Protein AF-G4YFN2-F1 (afdb_monomer_lite)

Sequence (135 aa):
MGDDALKRAFRALCLDYEELLDEAAQATQPVDERIGLALFKIDEACAAADALRQDAQQAQEQLLDELLANCNELEDIFLRVNLIERFVGRMLQTTRDLEKRSEGVGRAAGPVFNPSSSVTSLFRSFSIKVCATCR

Structure (mmCIF, N/CA/C/O backbone):
data_AF-G4YFN2-F1
#
_entry.id   AF-G4YFN2-F1
#
loop_
_atom_site.group_PDB
_atom_site.id
_atom_site.type_symbol
_atom_site.label_atom_id
_atom_site.label_alt_id
_atom_site.label_comp_id
_atom_site.label_asym_id
_atom_site.label_entity_id
_atom_site.label_seq_id
_atom_site.pdbx_PDB_ins_code
_atom_site.Cartn_x
_atom_site.Cartn_y
_atom_site.Cartn_z
_atom_site.occupancy
_atom_site.B_iso_or_equiv
_atom_site.auth_seq_id
_atom_site.auth_comp_id
_atom_site.auth_asym_id
_atom_site.auth_atom_id
_atom_site.pdbx_PDB_model_num
ATOM 1 N N . MET A 1 1 ? -49.938 -15.661 68.307 1.00 57.41 1 MET A N 1
ATOM 2 C CA . MET A 1 1 ? -48.646 -14.937 68.366 1.00 57.41 1 MET A CA 1
ATOM 3 C C . MET A 1 1 ? -47.613 -15.387 67.319 1.00 57.41 1 MET A C 1
ATOM 5 O O . MET A 1 1 ? -46.643 -14.669 67.145 1.00 57.41 1 MET A O 1
ATOM 9 N N . GLY A 1 2 ? -47.790 -16.507 66.594 1.00 71.75 2 GLY A N 1
ATOM 10 C CA . GLY A 1 2 ? -46.792 -16.983 65.612 1.00 71.75 2 GLY A CA 1
ATOM 11 C C . GLY A 1 2 ? -46.792 -16.290 64.237 1.00 71.75 2 GLY A C 1
ATOM 12 O O . GLY A 1 2 ? -45.737 -16.168 63.627 1.00 71.75 2 GLY A O 1
ATOM 13 N N . ASP A 1 3 ? -47.939 -15.792 63.765 1.00 78.38 3 ASP A N 1
ATOM 14 C CA . ASP A 1 3 ? -48.088 -15.264 62.393 1.00 78.38 3 ASP A CA 1
ATOM 15 C C . ASP A 1 3 ? -47.325 -13.940 62.157 1.00 78.38 3 ASP A C 1
ATOM 17 O O . ASP A 1 3 ? -46.669 -13.755 61.135 1.00 78.38 3 ASP A O 1
ATOM 21 N N . ASP A 1 4 ? -47.300 -13.044 63.149 1.00 85.69 4 ASP A N 1
ATOM 22 C CA . ASP A 1 4 ? -46.545 -11.781 63.063 1.00 85.69 4 ASP A CA 1
ATOM 23 C C . ASP A 1 4 ? -45.027 -11.970 63.150 1.00 85.69 4 ASP A C 1
ATOM 25 O O . ASP A 1 4 ? -44.265 -11.142 62.647 1.00 85.69 4 ASP A O 1
ATOM 29 N N . ALA A 1 5 ? -44.574 -13.042 63.804 1.00 88.00 5 ALA A N 1
ATOM 30 C CA . ALA A 1 5 ? -43.161 -13.397 63.843 1.00 88.00 5 ALA A CA 1
ATOM 31 C C . ALA A 1 5 ? -42.711 -13.946 62.483 1.00 88.00 5 ALA A C 1
ATOM 33 O O . ALA A 1 5 ? -41.659 -13.553 61.985 1.00 88.00 5 ALA A O 1
ATOM 34 N N . LEU A 1 6 ? -43.551 -14.775 61.853 1.00 90.50 6 LEU A N 1
ATOM 35 C CA . LEU A 1 6 ? -43.308 -15.317 60.518 1.00 90.50 6 LEU A CA 1
ATOM 36 C C . LEU A 1 6 ? -43.270 -14.209 59.455 1.00 90.50 6 LEU A C 1
ATOM 38 O O . LEU A 1 6 ? -42.340 -14.159 58.655 1.00 90.50 6 LEU A O 1
ATOM 42 N N . LYS A 1 7 ? -44.225 -13.269 59.490 1.00 91.75 7 LYS A N 1
ATOM 43 C CA . LYS A 1 7 ? -44.242 -12.110 58.580 1.00 91.75 7 LYS A CA 1
ATOM 44 C C . LYS A 1 7 ? -43.008 -11.230 58.739 1.00 91.75 7 LYS A C 1
ATOM 46 O O . LYS A 1 7 ? -42.462 -10.783 57.737 1.00 91.75 7 LYS A O 1
ATOM 51 N N . ARG A 1 8 ? -42.546 -10.993 59.972 1.00 91.69 8 ARG A N 1
ATOM 52 C CA . ARG A 1 8 ? -41.298 -10.250 60.220 1.00 91.69 8 ARG A CA 1
ATOM 53 C C . ARG A 1 8 ? -40.070 -10.989 59.699 1.00 91.69 8 ARG A C 1
ATOM 55 O O . ARG A 1 8 ? -39.238 -10.352 59.067 1.00 91.69 8 ARG A O 1
ATOM 62 N N . ALA A 1 9 ? -39.981 -12.298 59.925 1.00 92.25 9 ALA A N 1
ATOM 63 C CA . ALA A 1 9 ? -38.872 -13.114 59.436 1.00 92.25 9 ALA A CA 1
ATOM 64 C C . ALA A 1 9 ? -38.819 -13.146 57.901 1.00 92.25 9 ALA A C 1
ATOM 66 O O . ALA A 1 9 ? -37.756 -12.967 57.322 1.00 92.25 9 ALA A O 1
ATOM 67 N N . PHE A 1 10 ? -39.970 -13.294 57.241 1.00 92.69 10 PHE A N 1
ATOM 68 C CA . PHE A 1 10 ? -40.054 -13.240 55.782 1.00 92.69 10 PHE A CA 1
ATOM 69 C C . PHE A 1 10 ? -39.647 -11.868 55.235 1.00 92.69 10 PHE A C 1
ATOM 71 O O . PHE A 1 10 ? -38.893 -11.789 54.274 1.00 92.69 10 PHE A O 1
ATOM 78 N N . ARG A 1 11 ? -40.089 -10.779 55.878 1.00 94.12 11 ARG A N 1
ATOM 79 C CA . ARG A 1 11 ? -39.705 -9.416 55.481 1.00 94.12 11 ARG A CA 1
ATOM 80 C C . ARG A 1 11 ? -38.204 -9.172 55.618 1.00 94.12 11 ARG A C 1
ATOM 82 O O . ARG A 1 11 ? -37.636 -8.548 54.737 1.00 94.12 11 ARG A O 1
ATOM 89 N N . ALA A 1 12 ? -37.590 -9.664 56.694 1.00 94.44 12 ALA A N 1
ATOM 90 C CA . ALA A 1 12 ? -36.142 -9.602 56.874 1.00 94.44 12 ALA A CA 1
ATOM 91 C C . ALA A 1 12 ? -35.419 -10.374 55.762 1.00 94.44 12 ALA A C 1
ATOM 93 O O . ALA A 1 12 ? -34.555 -9.815 55.110 1.00 94.44 12 ALA A O 1
ATOM 94 N N . LEU A 1 13 ? -35.874 -11.591 55.447 1.00 94.75 13 LEU A N 1
ATOM 95 C CA . LEU A 1 13 ? -35.295 -12.393 54.368 1.00 94.75 13 LEU A CA 1
ATOM 96 C C . LEU A 1 13 ? -35.394 -11.709 52.992 1.00 94.75 13 LEU A C 1
ATOM 98 O O . LEU A 1 13 ? -34.477 -11.814 52.186 1.00 94.75 13 LEU A O 1
ATOM 102 N N . CYS A 1 14 ? -36.507 -11.025 52.707 1.00 95.12 14 CYS A N 1
ATOM 103 C CA . CYS A 1 14 ? -36.654 -10.256 51.471 1.00 95.12 14 CYS A CA 1
ATOM 104 C C . CYS A 1 14 ? -35.668 -9.084 51.402 1.00 95.12 14 CYS A C 1
ATOM 106 O O . CYS A 1 14 ? -35.099 -8.862 50.341 1.00 95.12 14 CYS A O 1
ATOM 108 N N . LEU A 1 15 ? -35.458 -8.374 52.514 1.00 95.31 15 LEU A N 1
ATOM 109 C CA . LEU A 1 15 ? -34.496 -7.271 52.586 1.00 95.31 15 LEU A CA 1
ATOM 110 C C . LEU A 1 15 ? -33.057 -7.778 52.426 1.00 95.31 15 LEU A C 1
ATOM 112 O O . LEU A 1 15 ? -32.311 -7.222 51.630 1.00 95.31 15 LEU A O 1
ATOM 116 N N . ASP A 1 16 ? -32.708 -8.877 53.099 1.00 94.88 16 ASP A N 1
ATOM 117 C CA . ASP A 1 16 ? -31.390 -9.509 52.974 1.00 94.88 16 ASP A CA 1
ATOM 118 C C . ASP A 1 16 ? -31.129 -9.970 51.524 1.00 94.88 16 ASP A C 1
ATOM 120 O O . ASP A 1 16 ? -30.009 -9.905 51.024 1.00 94.88 16 ASP A O 1
ATOM 124 N N . TYR A 1 17 ? -32.168 -10.440 50.822 1.00 93.69 17 TYR A N 1
ATOM 125 C CA . TYR A 1 17 ? -32.063 -10.839 49.418 1.00 93.69 17 TYR A CA 1
ATOM 126 C C . TYR A 1 17 ? -31.921 -9.643 48.464 1.00 93.69 17 TYR A C 1
ATOM 128 O O . TYR A 1 17 ? -31.159 -9.731 47.503 1.00 93.69 17 TYR A O 1
ATOM 136 N N . GLU A 1 18 ? -32.631 -8.538 48.714 1.00 94.44 18 GLU A N 1
ATOM 137 C CA . GLU A 1 18 ? -32.461 -7.284 47.964 1.00 94.44 18 GLU A CA 1
ATOM 138 C C . GLU A 1 18 ? -31.037 -6.735 48.122 1.00 94.44 18 GLU A C 1
ATOM 140 O O . GLU A 1 18 ? -30.398 -6.413 47.122 1.00 94.44 18 GLU A O 1
ATOM 145 N N . GLU A 1 19 ? -30.500 -6.727 49.344 1.00 94.25 19 GLU A N 1
ATOM 146 C CA . GLU A 1 19 ? -29.125 -6.293 49.620 1.00 94.25 19 GLU A CA 1
ATOM 147 C C . GLU A 1 19 ? -28.098 -7.176 48.892 1.00 94.25 19 GLU A C 1
ATOM 149 O O . GLU A 1 19 ? -27.182 -6.666 48.248 1.00 94.25 19 GLU A O 1
ATOM 154 N N . LEU A 1 20 ? -28.304 -8.499 48.880 1.00 93.00 20 LEU A N 1
ATOM 155 C CA . LEU A 1 20 ? -27.438 -9.431 48.153 1.00 93.00 20 LEU A CA 1
ATOM 156 C C . LEU A 1 20 ? -27.454 -9.197 46.630 1.00 93.00 20 LEU A C 1
ATOM 158 O O . LEU A 1 20 ? -26.431 -9.362 45.961 1.00 93.00 20 LEU A O 1
ATOM 162 N N . LEU A 1 21 ? -28.614 -8.848 46.063 1.00 91.44 21 LEU A N 1
ATOM 163 C CA . LEU A 1 21 ? -28.740 -8.522 44.641 1.00 91.44 21 LEU A CA 1
ATOM 164 C C . LEU A 1 21 ? -28.025 -7.212 44.298 1.00 91.44 21 LEU A C 1
ATOM 166 O O . LEU A 1 21 ? -27.327 -7.156 43.283 1.00 91.44 21 LEU A O 1
ATOM 170 N N . ASP A 1 22 ? -28.161 -6.192 45.145 1.00 92.50 22 ASP A N 1
ATOM 171 C CA . ASP A 1 22 ? -27.483 -4.909 44.964 1.00 92.50 22 ASP A CA 1
ATOM 172 C C . ASP A 1 22 ? -25.959 -5.059 45.079 1.00 92.50 22 ASP A C 1
ATOM 174 O O . ASP A 1 22 ? -25.223 -4.535 44.240 1.00 92.50 22 ASP A O 1
ATOM 178 N N . GLU A 1 23 ? -25.468 -5.832 46.051 1.00 91.62 23 GLU A N 1
ATOM 179 C CA . GLU A 1 23 ? -24.041 -6.143 46.193 1.00 91.62 23 GLU A CA 1
ATOM 180 C C . GLU A 1 23 ? -23.494 -6.898 44.977 1.00 91.62 23 GLU A C 1
ATOM 182 O O . GLU A 1 23 ? -22.426 -6.560 44.458 1.00 91.62 23 GLU A O 1
ATOM 187 N N . ALA A 1 24 ? -24.229 -7.900 44.485 1.00 88.56 24 ALA A N 1
ATOM 188 C CA . ALA A 1 24 ? -23.832 -8.655 43.303 1.00 88.56 24 ALA A CA 1
ATOM 189 C C . ALA A 1 24 ? -23.766 -7.760 42.055 1.00 88.56 24 ALA A C 1
ATOM 191 O O . ALA A 1 24 ? -22.799 -7.845 41.295 1.00 88.56 24 ALA A O 1
ATOM 192 N N . ALA A 1 25 ? -24.747 -6.871 41.868 1.00 87.25 25 ALA A N 1
ATOM 193 C CA . ALA A 1 25 ? -24.777 -5.927 40.753 1.00 87.25 25 ALA A CA 1
ATOM 194 C C . ALA A 1 25 ? -23.625 -4.909 40.820 1.00 87.25 25 ALA A C 1
ATOM 196 O O . ALA A 1 25 ? -22.970 -4.639 39.809 1.00 87.25 25 ALA A O 1
ATOM 197 N N . GLN A 1 26 ? -23.333 -4.376 42.010 1.00 88.94 26 GLN A N 1
ATOM 198 C CA . GLN A 1 26 ? -22.211 -3.457 42.223 1.00 88.94 26 GLN A CA 1
ATOM 199 C C . GLN A 1 26 ? -20.855 -4.142 42.019 1.00 88.94 26 GLN A C 1
ATOM 201 O O . GLN A 1 26 ? -19.918 -3.521 41.517 1.00 88.94 26 GLN A O 1
ATOM 206 N N . ALA A 1 27 ? -20.736 -5.427 42.365 1.00 88.81 27 ALA A N 1
ATOM 207 C CA . ALA A 1 27 ? -19.508 -6.189 42.165 1.00 88.81 27 ALA A CA 1
ATOM 208 C C . ALA A 1 27 ? -19.206 -6.457 40.678 1.00 88.81 27 ALA A C 1
ATOM 210 O O . ALA A 1 27 ? -18.035 -6.489 40.290 1.00 88.81 27 ALA A O 1
ATOM 211 N N . THR A 1 28 ? -20.231 -6.638 39.835 1.00 89.50 28 THR A N 1
ATOM 212 C CA . THR A 1 28 ? -20.057 -6.933 38.400 1.00 89.50 28 THR A CA 1
ATOM 213 C C . THR A 1 28 ? -19.929 -5.687 37.525 1.00 89.50 28 THR A C 1
ATOM 215 O O . THR A 1 28 ? -19.172 -5.716 36.555 1.00 89.50 28 THR A O 1
ATOM 218 N N . GLN A 1 29 ? -20.570 -4.572 37.892 1.00 90.62 29 GLN A N 1
ATOM 219 C CA . GLN A 1 29 ? -20.489 -3.293 37.169 1.00 90.62 29 GLN A CA 1
ATOM 220 C C . GLN A 1 29 ? -19.073 -2.863 36.733 1.00 90.62 29 GLN A C 1
ATOM 222 O O . GLN A 1 29 ? -18.879 -2.594 35.546 1.00 90.62 29 GLN A O 1
ATOM 227 N N . PRO A 1 30 ? -18.049 -2.828 37.611 1.00 91.56 30 PRO A N 1
ATOM 228 C CA . PRO A 1 30 ? -16.715 -2.377 37.210 1.00 91.56 30 PRO A CA 1
ATOM 229 C C . PRO A 1 30 ? -16.045 -3.335 36.219 1.00 91.56 30 PRO A C 1
ATOM 231 O O . PRO A 1 30 ? -15.156 -2.934 35.465 1.00 91.56 30 PRO A O 1
ATOM 234 N N . VAL A 1 31 ? -16.432 -4.613 36.218 1.00 92.88 31 VAL A N 1
ATOM 235 C CA . VAL A 1 31 ? -15.932 -5.593 35.250 1.00 92.88 31 VAL A CA 1
ATOM 236 C C . VAL A 1 31 ? -16.576 -5.347 33.890 1.00 92.88 31 VAL A C 1
ATOM 238 O O . VAL A 1 31 ? -15.854 -5.281 32.895 1.00 92.88 31 VAL A O 1
ATOM 241 N N . ASP A 1 32 ? -17.889 -5.128 33.853 1.00 93.81 32 ASP A N 1
ATOM 242 C CA . ASP A 1 32 ? -18.625 -4.845 32.619 1.00 93.81 32 ASP A CA 1
ATOM 243 C C . ASP A 1 32 ? -18.150 -3.546 31.955 1.00 93.81 32 ASP A C 1
ATOM 245 O O . ASP A 1 32 ? -17.896 -3.523 30.750 1.00 93.81 32 ASP A O 1
ATOM 249 N N . GLU A 1 33 ? -17.916 -2.485 32.733 1.00 95.00 33 GLU A N 1
ATOM 250 C CA . GLU A 1 33 ? -17.349 -1.230 32.223 1.00 95.00 33 GLU A CA 1
ATOM 251 C C . GLU A 1 33 ? -15.947 -1.427 31.629 1.00 95.00 33 GLU A C 1
ATOM 253 O O . GLU A 1 33 ? -15.622 -0.886 30.568 1.00 95.00 33 GLU A O 1
ATOM 258 N N . ARG A 1 34 ? -15.104 -2.241 32.279 1.00 95.19 34 ARG A N 1
ATOM 259 C CA . ARG A 1 34 ? -13.760 -2.560 31.776 1.00 95.19 34 ARG A CA 1
ATOM 260 C C . ARG A 1 34 ? -13.806 -3.385 30.498 1.00 95.19 34 ARG A C 1
ATOM 262 O O . ARG A 1 34 ? -12.981 -3.149 29.616 1.00 95.19 34 ARG A O 1
ATOM 269 N N . ILE A 1 35 ? -14.737 -4.332 30.397 1.00 96.75 35 ILE A N 1
ATOM 270 C CA . ILE A 1 35 ? -14.962 -5.108 29.174 1.00 96.75 35 ILE A CA 1
ATOM 271 C C . ILE A 1 35 ? -15.434 -4.175 28.058 1.00 96.75 35 ILE A C 1
ATOM 273 O O . ILE A 1 35 ? -14.861 -4.205 26.972 1.00 96.75 35 ILE A O 1
ATOM 277 N N . GLY A 1 36 ? -16.397 -3.292 28.335 1.00 96.62 36 GLY A N 1
ATOM 278 C CA . GLY A 1 36 ? -16.876 -2.296 27.377 1.00 96.62 36 GLY A CA 1
ATOM 279 C C . GLY A 1 36 ? -15.754 -1.393 26.860 1.00 96.62 36 GLY A C 1
ATOM 280 O O . GLY A 1 36 ? -15.595 -1.229 25.651 1.00 96.62 36 GLY A O 1
ATOM 281 N N . LEU A 1 37 ? -14.906 -0.876 27.754 1.00 96.81 37 LEU A N 1
ATOM 282 C CA . LEU A 1 37 ? -13.745 -0.070 27.369 1.00 96.81 37 LEU A CA 1
ATOM 283 C C . LEU A 1 37 ? -12.715 -0.871 26.561 1.00 96.81 37 LEU 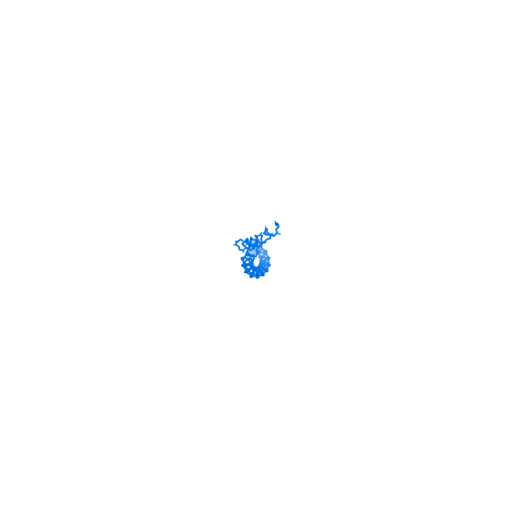A C 1
ATOM 285 O O . LEU A 1 37 ? -12.100 -0.332 25.640 1.00 96.81 37 LEU A O 1
ATOM 289 N N . ALA A 1 38 ? -12.492 -2.140 26.908 1.00 97.69 38 ALA A N 1
ATOM 290 C CA . ALA A 1 38 ? -11.579 -3.002 26.168 1.00 97.69 38 ALA A CA 1
ATOM 291 C C . ALA A 1 38 ? -12.083 -3.257 24.741 1.00 97.69 38 ALA A C 1
ATOM 293 O O . ALA A 1 38 ? -11.301 -3.130 23.804 1.00 97.69 38 ALA A O 1
ATOM 294 N N . LEU A 1 39 ? -13.377 -3.547 24.574 1.00 98.06 39 LEU A N 1
ATOM 295 C CA . LEU A 1 39 ? -14.006 -3.722 23.263 1.00 98.06 39 LEU A CA 1
ATOM 296 C C . LEU A 1 39 ? -13.912 -2.446 22.424 1.00 98.06 39 LEU A C 1
ATOM 298 O O . LEU A 1 39 ? -13.453 -2.506 21.290 1.00 98.06 39 LEU A O 1
ATOM 302 N N . PHE A 1 40 ? -14.212 -1.286 23.012 1.00 97.88 40 PHE A N 1
ATOM 303 C CA . PHE A 1 40 ? -14.066 -0.001 22.326 1.00 97.88 40 PHE A CA 1
ATOM 304 C C . PHE A 1 40 ? -12.637 0.228 21.808 1.00 97.88 40 PHE A C 1
ATOM 306 O O . PHE A 1 40 ? -12.440 0.619 20.662 1.00 97.88 40 PHE A O 1
ATOM 313 N N . LYS A 1 41 ? -11.622 -0.057 22.634 1.00 98.19 41 LYS A N 1
ATOM 314 C CA . LYS A 1 41 ? -10.214 0.072 22.225 1.00 98.19 41 LYS A CA 1
ATOM 315 C C . LYS A 1 41 ? -9.819 -0.920 21.135 1.00 98.19 41 LYS A C 1
ATOM 317 O O . LYS A 1 41 ? -8.959 -0.602 20.319 1.00 98.19 41 LYS A O 1
ATO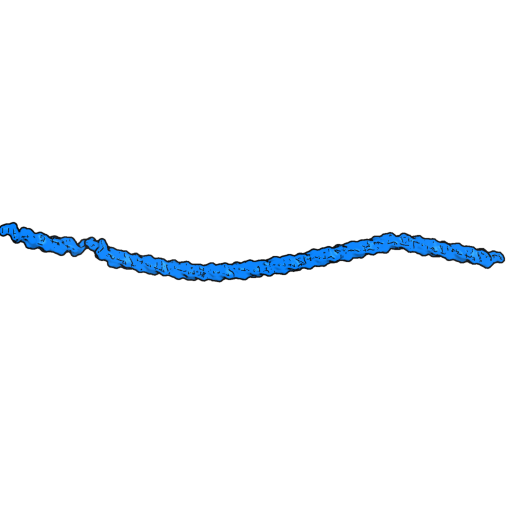M 322 N N . ILE A 1 42 ? -10.398 -2.120 21.144 1.00 98.12 42 ILE A N 1
ATOM 323 C CA . ILE A 1 42 ? -10.188 -3.107 20.081 1.00 98.12 42 ILE A CA 1
ATOM 324 C C . ILE A 1 42 ? -10.772 -2.575 18.774 1.00 98.12 42 ILE A C 1
ATOM 326 O O . ILE A 1 42 ? -10.061 -2.566 17.774 1.00 98.12 42 ILE A O 1
ATOM 330 N N . ASP A 1 43 ? -12.004 -2.070 18.792 1.00 98.50 43 ASP A N 1
ATOM 331 C CA . ASP A 1 43 ? -12.653 -1.515 17.602 1.00 98.50 43 ASP A CA 1
ATOM 332 C C . ASP A 1 43 ? -11.873 -0.316 17.042 1.00 98.50 43 ASP A C 1
ATOM 334 O O . ASP A 1 43 ? -11.633 -0.232 15.837 1.00 98.50 43 ASP A O 1
ATOM 338 N N . GLU A 1 44 ? -11.399 0.577 17.916 1.00 98.12 44 GLU A N 1
ATOM 339 C CA . GLU A 1 44 ? -10.546 1.707 17.538 1.00 98.12 44 GLU A CA 1
ATOM 340 C C . GLU A 1 44 ? -9.224 1.239 16.905 1.00 98.12 44 GLU A C 1
ATOM 342 O O . GLU A 1 44 ? -8.826 1.728 15.844 1.00 98.12 44 GLU A O 1
ATOM 347 N N . ALA A 1 45 ? -8.557 0.252 17.512 1.00 97.56 45 ALA A N 1
ATOM 348 C CA . ALA A 1 45 ? -7.322 -0.314 16.976 1.00 97.56 45 ALA A CA 1
ATOM 349 C C . ALA A 1 45 ? -7.545 -1.024 15.631 1.00 97.56 45 ALA A C 1
ATOM 351 O O . ALA A 1 45 ? -6.705 -0.918 14.737 1.00 97.56 45 ALA A O 1
ATOM 352 N N . CYS A 1 46 ? -8.674 -1.716 15.464 1.00 97.94 46 CYS A N 1
ATOM 353 C CA . CYS A 1 46 ? -9.067 -2.335 14.202 1.00 97.94 46 CYS A CA 1
ATOM 354 C C . CYS A 1 46 ? -9.289 -1.283 13.114 1.00 97.94 46 CYS A C 1
ATOM 356 O O . CYS A 1 46 ? -8.716 -1.408 12.034 1.00 97.94 46 CYS A O 1
ATOM 358 N N . ALA A 1 47 ? -10.026 -0.211 13.413 1.00 98.12 47 ALA A N 1
ATOM 359 C CA . ALA A 1 47 ? -10.244 0.883 12.471 1.00 98.12 47 ALA A CA 1
ATOM 360 C C . ALA A 1 47 ? -8.921 1.544 12.041 1.00 98.12 47 ALA A C 1
ATOM 362 O O . ALA A 1 47 ? -8.702 1.781 10.852 1.00 98.12 47 ALA A O 1
ATOM 363 N N . ALA A 1 48 ? -8.004 1.782 12.984 1.00 98.12 48 ALA A N 1
ATOM 364 C CA . ALA A 1 48 ? -6.682 2.328 12.683 1.00 98.12 48 ALA A CA 1
ATOM 365 C C . ALA A 1 48 ? -5.830 1.369 11.830 1.00 98.12 48 ALA A C 1
ATOM 367 O O . ALA A 1 48 ? -5.166 1.796 10.883 1.00 98.12 48 ALA A O 1
ATOM 368 N N . ALA A 1 49 ? -5.857 0.069 12.135 1.00 98.06 49 ALA A N 1
ATOM 369 C CA . ALA A 1 49 ? -5.137 -0.943 11.369 1.00 98.06 49 ALA A CA 1
ATOM 370 C C . ALA A 1 49 ? -5.688 -1.098 9.943 1.00 98.06 49 ALA A C 1
ATOM 372 O O . ALA A 1 49 ? -4.917 -1.320 9.009 1.00 98.06 49 ALA A O 1
ATOM 373 N N . ASP A 1 50 ? -7.002 -0.978 9.766 1.00 98.31 50 ASP A N 1
ATOM 374 C CA . ASP A 1 50 ? -7.649 -1.043 8.458 1.00 98.31 50 ASP A CA 1
ATOM 375 C C . ASP A 1 50 ? -7.296 0.168 7.592 1.00 98.31 50 ASP A C 1
ATOM 377 O O . ASP A 1 50 ? -6.942 -0.016 6.427 1.00 98.31 50 ASP A O 1
ATOM 381 N N . ALA A 1 51 ? -7.294 1.374 8.169 1.00 97.62 51 ALA A N 1
ATOM 382 C CA . ALA A 1 51 ? -6.839 2.583 7.483 1.00 97.62 51 ALA A CA 1
ATOM 383 C C . ALA A 1 51 ? -5.376 2.456 7.023 1.00 97.62 51 ALA A C 1
ATOM 385 O O . ALA A 1 51 ? -5.075 2.643 5.847 1.00 97.62 51 ALA A O 1
ATOM 386 N N . LEU A 1 52 ? -4.477 2.020 7.914 1.00 98.00 52 LEU A N 1
ATOM 387 C CA . LEU A 1 52 ? -3.069 1.788 7.567 1.00 98.00 52 LEU A CA 1
ATOM 388 C C . LEU A 1 52 ? -2.897 0.742 6.461 1.00 98.00 52 LEU A C 1
ATOM 390 O O . LEU A 1 52 ? -2.009 0.867 5.618 1.00 98.00 52 LEU A O 1
ATOM 394 N N . ARG A 1 53 ? -3.727 -0.306 6.457 1.00 98.06 53 ARG A N 1
ATOM 395 C CA . ARG A 1 53 ? -3.682 -1.340 5.419 1.00 98.06 53 ARG A CA 1
ATOM 396 C C . ARG A 1 53 ? -4.099 -0.788 4.059 1.00 98.06 53 ARG A C 1
ATOM 398 O O . ARG A 1 53 ? -3.460 -1.131 3.070 1.00 98.06 53 ARG A O 1
ATOM 405 N N . GLN A 1 54 ? -5.134 0.048 4.017 1.00 98.00 54 GLN A N 1
ATOM 406 C CA . GLN A 1 54 ? -5.592 0.699 2.788 1.00 98.00 54 GLN A CA 1
ATOM 407 C C . GLN A 1 54 ? -4.528 1.651 2.237 1.00 98.00 54 GLN A C 1
ATOM 409 O O . GLN A 1 54 ? -4.184 1.553 1.060 1.00 98.00 54 GLN A O 1
ATOM 414 N N . ASP A 1 55 ? -3.935 2.484 3.093 1.00 97.88 55 ASP A N 1
ATOM 415 C CA . ASP A 1 55 ? -2.855 3.394 2.699 1.00 97.88 55 ASP A CA 1
ATOM 416 C C . ASP A 1 55 ? -1.646 2.625 2.146 1.00 97.88 55 ASP A C 1
ATOM 418 O O . ASP A 1 55 ? -1.091 2.978 1.104 1.00 97.88 55 ASP A O 1
ATOM 422 N N . ALA A 1 56 ? -1.254 1.532 2.810 1.00 97.44 56 ALA A N 1
ATOM 423 C CA . ALA A 1 56 ? -0.154 0.686 2.358 1.00 97.44 56 ALA A CA 1
ATOM 424 C C . ALA A 1 56 ? -0.448 0.015 1.007 1.00 97.44 56 ALA A C 1
ATOM 426 O O . ALA A 1 56 ? 0.440 -0.049 0.158 1.00 97.44 56 ALA A O 1
ATOM 427 N N . GLN A 1 57 ? -1.680 -0.461 0.792 1.00 98.12 57 GLN A N 1
ATOM 428 C CA . GLN A 1 57 ? -2.104 -1.038 -0.487 1.00 98.12 57 GLN A CA 1
ATOM 429 C C . GLN A 1 57 ? -2.057 -0.000 -1.609 1.00 98.12 57 GLN A C 1
ATOM 431 O O . GLN A 1 57 ? -1.464 -0.263 -2.652 1.00 98.12 57 GLN A O 1
ATOM 436 N N . GLN A 1 58 ? -2.598 1.195 -1.373 1.00 97.88 58 GLN A N 1
ATOM 437 C CA . GLN A 1 58 ? -2.586 2.269 -2.362 1.00 97.88 58 GLN A CA 1
ATOM 438 C C . GLN A 1 58 ? -1.157 2.703 -2.716 1.00 97.88 58 GLN A C 1
ATOM 440 O O . GLN A 1 58 ? -0.830 2.861 -3.892 1.00 97.88 58 GLN A O 1
ATOM 445 N N . ALA A 1 59 ? -0.285 2.863 -1.717 1.00 97.69 59 ALA A N 1
ATOM 446 C CA . ALA A 1 59 ? 1.117 3.201 -1.947 1.00 97.69 59 ALA A CA 1
ATOM 447 C C . ALA A 1 59 ? 1.852 2.097 -2.724 1.00 97.69 59 ALA A C 1
ATOM 449 O O . ALA A 1 59 ? 2.656 2.385 -3.610 1.00 97.69 59 ALA A O 1
ATOM 450 N N . GLN A 1 60 ? 1.570 0.827 -2.419 1.00 97.88 60 GLN A N 1
ATOM 451 C CA . GLN A 1 60 ? 2.149 -0.304 -3.137 1.00 97.88 60 GLN A CA 1
ATOM 452 C C . GLN A 1 60 ? 1.721 -0.324 -4.609 1.00 97.88 60 GLN A C 1
ATOM 454 O O . GLN A 1 60 ? 2.568 -0.547 -5.472 1.00 97.88 60 GLN A O 1
ATOM 459 N N . GLU A 1 61 ? 0.440 -0.100 -4.901 1.00 97.94 61 GLU A N 1
ATOM 460 C CA . GLU A 1 61 ? -0.070 -0.033 -6.276 1.00 97.94 61 GLU A CA 1
ATOM 461 C C . GLU A 1 61 ? 0.606 1.094 -7.064 1.00 97.94 61 GLU A C 1
ATOM 463 O O . GLU A 1 61 ? 1.133 0.850 -8.147 1.00 97.94 61 GLU A O 1
ATOM 468 N N . GLN A 1 62 ? 0.709 2.291 -6.478 1.00 97.88 62 GLN A N 1
ATOM 469 C CA . GLN A 1 62 ? 1.391 3.429 -7.104 1.00 97.88 62 GLN A CA 1
ATOM 470 C C . GLN A 1 62 ? 2.862 3.128 -7.418 1.00 97.88 62 GLN A C 1
ATOM 472 O O . GLN A 1 62 ? 3.325 3.376 -8.529 1.00 97.88 62 GLN A O 1
ATOM 477 N N . LEU A 1 63 ? 3.595 2.546 -6.464 1.00 98.12 63 LEU A N 1
ATOM 478 C CA . LEU A 1 63 ? 5.001 2.189 -6.664 1.00 98.12 63 LEU A CA 1
ATOM 479 C C . LEU A 1 63 ? 5.182 1.094 -7.722 1.00 98.12 63 LEU A C 1
ATOM 481 O O . LEU A 1 63 ? 6.178 1.103 -8.446 1.00 98.12 63 LEU A O 1
ATOM 485 N N . LEU A 1 64 ? 4.247 0.145 -7.817 1.00 98.31 64 LEU A N 1
ATOM 486 C CA . LEU A 1 64 ? 4.275 -0.886 -8.855 1.00 98.31 64 LEU A CA 1
ATOM 487 C C . LEU A 1 64 ? 4.028 -0.291 -10.242 1.00 98.31 64 LEU A C 1
ATOM 489 O O . LEU A 1 64 ? 4.747 -0.645 -11.177 1.00 98.31 64 LEU A O 1
ATOM 493 N N . ASP A 1 65 ? 3.074 0.628 -10.368 1.00 98.31 65 ASP A N 1
ATOM 494 C CA . ASP A 1 65 ? 2.797 1.323 -11.626 1.00 98.31 65 ASP A CA 1
ATOM 495 C C . ASP A 1 65 ? 3.994 2.173 -12.074 1.00 98.31 65 ASP A C 1
ATOM 497 O O . ASP A 1 65 ? 4.406 2.108 -13.235 1.00 98.31 65 ASP A O 1
ATOM 501 N N . GLU A 1 66 ? 4.616 2.912 -11.152 1.00 98.12 66 GLU A N 1
ATOM 502 C CA . GLU A 1 66 ? 5.841 3.671 -11.426 1.00 98.12 66 GLU A CA 1
ATOM 503 C C . GLU A 1 66 ? 7.005 2.757 -11.825 1.00 98.12 66 GLU A C 1
ATOM 505 O O . GLU A 1 66 ? 7.742 3.052 -12.768 1.00 98.12 66 GLU A O 1
ATOM 510 N N . LEU A 1 67 ? 7.176 1.620 -11.144 1.00 98.19 67 LEU A N 1
ATOM 511 C CA . LEU A 1 67 ? 8.215 0.652 -11.488 1.00 98.19 67 LEU A CA 1
ATOM 512 C C . LEU A 1 67 ? 7.992 0.068 -12.887 1.00 98.19 67 LEU A C 1
ATOM 514 O O . LEU A 1 67 ? 8.944 -0.032 -13.661 1.00 98.19 67 LEU A O 1
ATOM 518 N N . LEU A 1 68 ? 6.751 -0.279 -13.234 1.00 98.31 68 LEU A N 1
ATOM 519 C CA . LEU A 1 68 ? 6.394 -0.755 -14.570 1.00 98.31 68 LEU A CA 1
ATOM 520 C C . LEU A 1 68 ? 6.662 0.310 -15.636 1.00 98.31 68 LEU A C 1
ATOM 522 O O . LEU A 1 68 ? 7.235 -0.007 -16.679 1.00 98.31 68 LEU A O 1
ATOM 526 N N . ALA A 1 69 ? 6.307 1.569 -15.371 1.00 98.19 69 ALA A N 1
ATOM 527 C CA . ALA A 1 69 ? 6.610 2.681 -16.267 1.00 98.19 69 ALA A CA 1
ATOM 528 C C . ALA A 1 69 ? 8.124 2.817 -16.497 1.00 98.19 69 ALA A C 1
ATOM 530 O O . ALA A 1 69 ? 8.570 2.838 -17.645 1.00 98.19 69 ALA A O 1
ATOM 531 N N . ASN A 1 70 ? 8.920 2.788 -15.426 1.00 98.19 70 ASN A N 1
ATOM 532 C CA . ASN A 1 70 ? 10.381 2.839 -15.506 1.00 98.19 70 ASN A CA 1
ATOM 533 C C . ASN A 1 70 ? 10.970 1.648 -16.280 1.00 98.19 70 ASN A C 1
ATOM 535 O O . ASN A 1 70 ? 11.917 1.812 -17.050 1.00 98.19 70 ASN A O 1
ATOM 539 N N . CYS A 1 71 ? 10.421 0.442 -16.110 1.00 98.25 71 CYS A N 1
ATOM 540 C CA . CYS A 1 71 ? 10.837 -0.730 -16.880 1.00 98.25 71 CYS A CA 1
ATOM 541 C C . CYS A 1 71 ? 10.553 -0.566 -18.380 1.00 98.25 71 CYS A C 1
ATOM 543 O O . CYS A 1 71 ? 11.416 -0.898 -19.193 1.00 98.25 71 CYS A O 1
ATOM 545 N N . ASN A 1 72 ? 9.392 -0.018 -18.745 1.00 98.06 72 ASN A N 1
ATOM 546 C CA . ASN A 1 72 ? 9.048 0.252 -20.142 1.00 98.06 72 ASN A CA 1
ATOM 547 C C . ASN A 1 72 ? 9.969 1.318 -20.758 1.00 98.06 72 ASN A C 1
ATOM 549 O O . ASN A 1 72 ? 10.417 1.173 -21.896 1.00 98.06 72 ASN A O 1
ATOM 553 N N . GLU A 1 73 ? 10.300 2.374 -20.010 1.00 98.06 73 GLU A N 1
ATOM 554 C CA . GLU A 1 73 ? 11.278 3.375 -20.457 1.00 98.06 73 GLU A CA 1
ATOM 555 C C . GLU A 1 73 ? 12.664 2.758 -20.663 1.00 98.06 73 GLU A C 1
ATOM 557 O O . GLU A 1 73 ? 13.337 3.031 -21.660 1.00 98.06 73 GLU A O 1
ATOM 562 N N . LEU A 1 74 ? 13.086 1.885 -19.747 1.00 98.19 74 LEU A N 1
ATOM 563 C CA . LEU A 1 74 ? 14.357 1.183 -19.855 1.00 98.19 74 LEU A CA 1
ATOM 564 C C . LEU A 1 74 ? 14.398 0.272 -21.091 1.00 98.19 74 LEU A C 1
ATOM 566 O O . LEU A 1 74 ? 15.417 0.225 -21.783 1.00 98.19 74 LEU A O 1
ATOM 570 N N . GLU A 1 75 ? 13.298 -0.418 -21.398 1.00 97.88 75 GLU A N 1
ATOM 571 C CA . GLU A 1 75 ? 13.164 -1.214 -22.619 1.00 97.88 75 GLU A CA 1
ATOM 572 C C . GLU A 1 75 ? 13.328 -0.349 -23.878 1.00 97.88 75 GLU A C 1
ATOM 574 O O . GLU A 1 75 ? 14.129 -0.691 -24.755 1.00 97.88 75 GLU A O 1
ATOM 579 N N . ASP A 1 76 ? 12.658 0.807 -23.953 1.00 98.00 76 ASP A N 1
ATOM 580 C CA . ASP A 1 76 ? 12.809 1.739 -25.081 1.00 98.00 76 ASP A CA 1
ATOM 581 C C . ASP A 1 76 ? 14.259 2.228 -25.224 1.00 98.00 76 ASP A C 1
ATOM 583 O O . ASP A 1 76 ? 14.815 2.258 -26.328 1.00 98.00 76 ASP A O 1
ATOM 587 N N . ILE A 1 77 ? 14.929 2.535 -24.110 1.00 97.69 77 ILE A N 1
ATOM 588 C CA . ILE A 1 77 ? 16.351 2.901 -24.114 1.00 97.69 77 ILE A CA 1
ATOM 589 C C . ILE A 1 77 ? 17.198 1.764 -24.697 1.00 97.69 77 ILE A C 1
ATOM 591 O O . ILE A 1 77 ? 18.031 2.017 -25.573 1.00 97.69 77 ILE A O 1
ATOM 595 N N . PHE A 1 78 ? 16.984 0.513 -24.281 1.00 97.81 78 PHE A N 1
ATOM 596 C CA . PHE A 1 78 ? 17.725 -0.628 -24.827 1.00 97.81 78 PHE A CA 1
ATOM 597 C C . PHE A 1 78 ? 17.470 -0.836 -26.323 1.00 97.81 78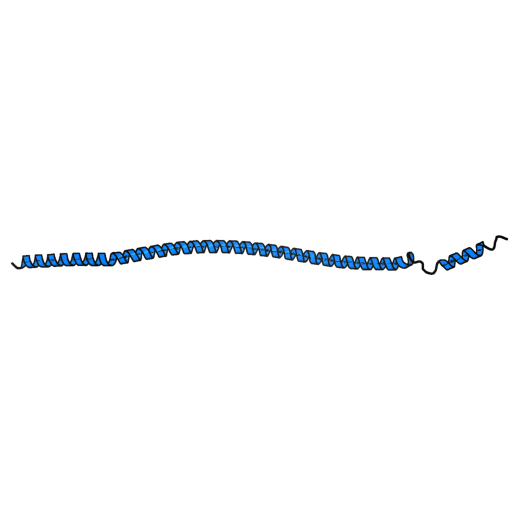 PHE A C 1
ATOM 599 O O . PHE A 1 78 ? 18.403 -1.142 -27.075 1.00 97.81 78 PHE A O 1
ATOM 606 N N . LEU A 1 79 ? 16.240 -0.630 -26.796 1.00 97.44 79 LEU A N 1
ATOM 607 C CA . LEU A 1 79 ? 15.932 -0.668 -28.227 1.00 97.44 79 LEU A CA 1
ATOM 608 C C . LEU A 1 79 ? 16.702 0.417 -28.992 1.00 97.44 79 LEU A C 1
ATOM 610 O O . LEU A 1 79 ? 17.306 0.131 -30.031 1.00 97.44 79 LEU A O 1
ATOM 614 N N . ARG A 1 80 ? 16.759 1.642 -28.461 1.00 97.44 80 ARG A N 1
ATOM 615 C CA . ARG A 1 80 ? 17.534 2.742 -29.058 1.00 97.44 80 ARG A CA 1
ATOM 616 C C . ARG A 1 80 ? 19.033 2.451 -29.071 1.00 97.44 80 ARG A C 1
ATOM 618 O O . ARG A 1 80 ? 19.678 2.683 -30.094 1.00 97.44 80 ARG A O 1
ATOM 625 N N . VAL A 1 81 ? 19.586 1.903 -27.989 1.00 97.62 81 VAL A N 1
ATOM 626 C CA . VAL A 1 81 ? 21.002 1.503 -27.918 1.00 97.62 81 VAL A CA 1
ATOM 627 C C . VAL A 1 81 ? 21.326 0.470 -28.996 1.00 97.62 81 VAL A C 1
ATOM 629 O O . VAL A 1 81 ? 22.270 0.666 -29.760 1.00 97.62 81 VAL A O 1
ATOM 632 N N . ASN A 1 82 ? 20.489 -0.557 -29.161 1.00 95.75 82 ASN A N 1
ATOM 633 C CA . ASN A 1 82 ? 20.659 -1.557 -30.221 1.00 95.75 82 ASN A CA 1
ATOM 634 C C . ASN A 1 82 ? 20.675 -0.935 -31.632 1.00 95.75 82 ASN A C 1
ATOM 636 O O . ASN A 1 82 ? 21.424 -1.370 -32.513 1.00 95.75 82 ASN A O 1
ATOM 640 N N . LEU A 1 83 ? 19.853 0.090 -31.883 1.00 96.31 83 LEU A N 1
ATOM 641 C CA . LEU A 1 83 ? 19.862 0.810 -33.162 1.00 96.31 83 LEU A CA 1
ATOM 642 C C . LEU A 1 83 ? 21.165 1.590 -33.369 1.00 96.31 83 LEU A C 1
ATOM 644 O O . LEU A 1 83 ? 21.727 1.556 -34.470 1.00 96.31 83 LEU A O 1
ATOM 648 N N . ILE A 1 84 ? 21.654 2.253 -32.320 1.00 96.75 84 ILE A N 1
ATOM 649 C CA . ILE A 1 84 ? 22.924 2.985 -32.341 1.00 96.75 84 ILE A CA 1
ATOM 650 C C . ILE A 1 84 ? 24.083 2.024 -32.608 1.00 96.75 84 ILE A C 1
ATOM 652 O O . ILE A 1 84 ? 24.898 2.300 -33.486 1.00 96.75 84 ILE A O 1
ATOM 656 N N . GLU A 1 85 ? 24.135 0.868 -31.946 1.00 96.12 85 GLU A N 1
ATOM 657 C CA . GLU A 1 85 ? 25.183 -0.135 -32.170 1.00 96.12 85 GLU A CA 1
ATOM 658 C C . GLU A 1 85 ? 25.231 -0.605 -33.628 1.00 96.12 85 GLU A C 1
ATOM 660 O O . GLU A 1 85 ? 26.294 -0.621 -34.254 1.00 96.12 85 GLU A O 1
ATOM 665 N N . ARG A 1 86 ? 24.070 -0.909 -34.223 1.00 95.81 86 ARG A N 1
ATOM 666 C CA . ARG A 1 86 ? 23.982 -1.273 -35.649 1.00 95.81 86 ARG A CA 1
ATOM 667 C C . ARG A 1 86 ? 24.462 -0.146 -36.559 1.00 95.81 86 ARG A C 1
ATOM 669 O O . ARG A 1 86 ? 25.103 -0.406 -37.579 1.00 95.81 86 ARG A O 1
ATOM 676 N N . PHE A 1 87 ? 24.127 1.099 -36.228 1.00 96.19 87 PHE A N 1
ATOM 677 C CA . PHE A 1 87 ? 24.564 2.265 -36.988 1.00 96.19 87 PHE A CA 1
ATOM 678 C C . PHE A 1 87 ? 26.083 2.460 -36.905 1.00 96.19 87 PHE A C 1
ATOM 680 O O . PHE A 1 87 ? 26.735 2.583 -37.942 1.00 96.19 87 PHE A O 1
ATOM 687 N N . VAL A 1 88 ? 26.655 2.403 -35.701 1.00 96.31 88 VAL A N 1
ATOM 688 C CA . VAL A 1 88 ? 28.103 2.494 -35.470 1.00 96.31 88 VAL A CA 1
ATOM 689 C C . VAL A 1 88 ? 28.841 1.362 -36.185 1.00 96.31 88 VAL A C 1
ATOM 691 O O . VAL A 1 88 ? 29.846 1.620 -36.845 1.00 96.31 88 VAL A O 1
ATOM 694 N N . GLY A 1 89 ? 28.313 0.134 -36.158 1.00 95.12 89 GLY A N 1
ATOM 695 C CA . GLY A 1 89 ? 28.872 -0.993 -36.907 1.00 95.12 89 GLY A CA 1
ATOM 696 C C . GLY A 1 89 ? 28.954 -0.727 -38.416 1.00 95.12 89 GLY A C 1
ATOM 697 O O . GLY A 1 89 ? 29.994 -0.965 -39.034 1.00 95.12 89 GLY A O 1
ATOM 698 N N . ARG A 1 90 ? 27.897 -0.156 -39.014 1.00 95.19 90 ARG A N 1
ATOM 699 C CA . ARG A 1 90 ? 27.908 0.246 -40.434 1.00 95.19 90 ARG A CA 1
ATOM 700 C C . ARG A 1 90 ? 28.877 1.392 -40.716 1.00 95.19 90 ARG A C 1
ATOM 702 O O . ARG A 1 90 ? 29.564 1.354 -41.737 1.00 95.19 90 ARG A O 1
ATOM 709 N N . MET A 1 91 ? 28.950 2.392 -39.838 1.00 94.25 91 MET A N 1
ATOM 710 C CA . MET A 1 91 ? 29.922 3.480 -39.976 1.00 94.25 91 MET A CA 1
ATOM 711 C C . MET A 1 91 ? 31.355 2.956 -39.948 1.00 94.25 91 MET A C 1
ATOM 713 O O . MET A 1 91 ? 32.120 3.280 -40.844 1.00 94.25 91 MET A O 1
ATOM 717 N N . LEU A 1 92 ? 31.705 2.097 -38.987 1.00 95.06 92 LEU A N 1
ATOM 718 C CA . LEU A 1 92 ? 33.040 1.497 -38.895 1.00 95.06 92 LEU A CA 1
ATOM 719 C C . LEU A 1 92 ? 33.412 0.728 -40.164 1.00 95.06 92 LEU A C 1
ATOM 721 O O . LEU A 1 92 ? 34.531 0.864 -40.657 1.00 95.06 92 LEU A O 1
ATOM 725 N N . GLN A 1 93 ? 32.479 -0.053 -40.714 1.00 94.25 93 GLN A N 1
ATOM 726 C CA . GLN A 1 93 ? 32.706 -0.759 -41.973 1.00 94.25 93 GLN A CA 1
ATOM 727 C C . GLN A 1 93 ? 32.944 0.221 -43.130 1.00 94.25 93 GLN A C 1
ATOM 729 O O . GLN A 1 93 ? 33.903 0.067 -43.884 1.00 94.25 93 GLN A O 1
ATOM 734 N N . THR A 1 94 ? 32.119 1.265 -43.222 1.00 92.88 94 THR A N 1
ATOM 735 C CA . THR A 1 94 ? 32.231 2.297 -44.262 1.00 92.88 94 THR A CA 1
ATOM 736 C C . THR A 1 94 ? 33.558 3.050 -44.158 1.00 92.88 94 THR A C 1
ATOM 738 O O . THR A 1 94 ? 34.218 3.260 -45.172 1.00 92.88 94 THR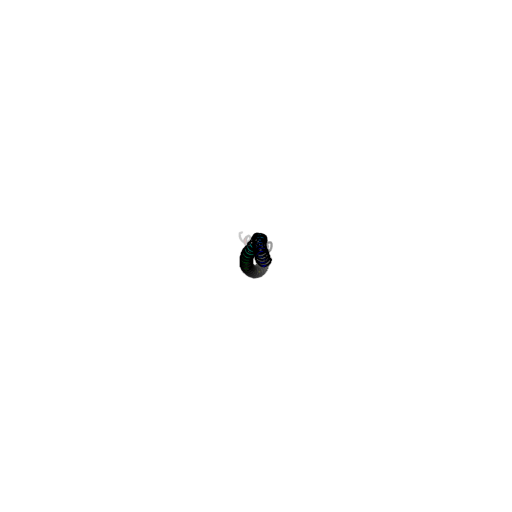 A O 1
ATOM 741 N N . THR A 1 95 ? 33.985 3.413 -42.946 1.00 91.88 95 THR A N 1
ATOM 742 C CA . THR A 1 95 ? 35.271 4.075 -42.695 1.00 91.88 95 THR A CA 1
ATOM 743 C C . THR A 1 95 ? 36.436 3.185 -43.107 1.00 91.88 95 THR A C 1
ATOM 745 O O . THR A 1 95 ? 37.307 3.650 -43.831 1.00 91.88 95 THR A O 1
ATOM 748 N N . ARG A 1 96 ? 36.421 1.892 -42.756 1.00 92.69 96 ARG A N 1
ATOM 749 C CA . ARG A 1 96 ? 37.461 0.940 -43.187 1.00 92.69 96 ARG A CA 1
ATOM 750 C C . ARG A 1 96 ? 37.529 0.791 -44.704 1.00 92.69 96 ARG A C 1
ATOM 752 O O . ARG A 1 96 ? 38.614 0.705 -45.272 1.00 92.69 96 ARG A O 1
ATOM 759 N N . ASP A 1 97 ? 36.382 0.737 -45.374 1.00 92.38 97 ASP A N 1
ATOM 760 C CA . ASP A 1 97 ? 36.346 0.632 -46.833 1.00 92.38 97 ASP A CA 1
ATOM 761 C C . ASP A 1 97 ? 36.818 1.934 -47.499 1.00 92.38 97 ASP A C 1
ATOM 763 O O . ASP A 1 97 ? 37.506 1.896 -48.523 1.00 92.38 97 ASP A O 1
ATOM 767 N N . LEU A 1 98 ? 36.524 3.087 -46.893 1.00 90.75 98 LEU A N 1
ATOM 768 C CA . LEU A 1 98 ? 37.027 4.389 -47.326 1.00 90.75 98 LEU A CA 1
ATOM 769 C C . LEU A 1 98 ? 38.542 4.511 -47.115 1.00 90.75 98 LEU A C 1
ATOM 771 O O . LEU A 1 98 ? 39.233 4.946 -48.034 1.00 90.75 98 LEU A O 1
ATOM 775 N N . GLU A 1 99 ? 39.069 4.068 -45.973 1.00 89.69 99 GLU A N 1
ATOM 776 C CA . GLU A 1 99 ? 40.509 3.983 -45.692 1.00 89.69 99 GLU A CA 1
ATOM 777 C C . GLU A 1 99 ? 41.216 3.108 -46.729 1.00 89.69 99 GLU A C 1
ATOM 779 O O . GLU A 1 99 ? 42.134 3.579 -47.396 1.00 89.69 99 GLU A O 1
ATOM 784 N N . LYS A 1 100 ? 40.727 1.885 -46.980 1.00 89.12 100 LYS A N 1
ATOM 785 C CA . LYS A 1 100 ? 41.277 0.993 -48.019 1.00 89.12 100 LYS A CA 1
ATOM 786 C C . LYS A 1 100 ? 41.273 1.632 -49.405 1.00 89.12 100 LYS A C 1
ATOM 788 O O . LYS A 1 100 ? 42.240 1.496 -50.154 1.00 89.12 100 LYS A O 1
ATOM 793 N 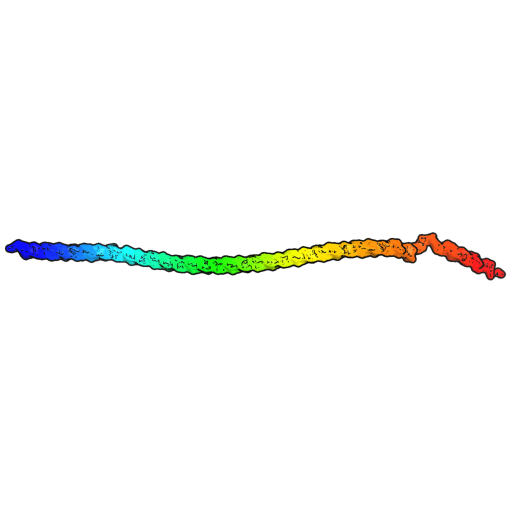N . ARG A 1 101 ? 40.183 2.310 -49.780 1.00 83.88 101 ARG A N 1
ATOM 794 C CA . ARG A 1 101 ? 40.098 3.017 -51.067 1.00 83.88 101 ARG A CA 1
ATOM 795 C C . ARG A 1 101 ? 41.067 4.191 -51.127 1.00 83.88 101 ARG A C 1
ATOM 797 O O . ARG A 1 101 ? 41.688 4.387 -52.165 1.00 83.88 101 ARG A O 1
ATOM 804 N N . SER A 1 102 ? 41.213 4.941 -50.041 1.00 82.69 102 SER A N 1
ATOM 805 C CA . SER A 1 102 ? 42.152 6.057 -49.933 1.00 82.69 102 SER A CA 1
ATOM 806 C C . SER A 1 102 ? 43.603 5.582 -50.033 1.00 82.69 102 SER A C 1
ATOM 808 O O . SER A 1 102 ? 44.372 6.115 -50.828 1.00 82.69 102 SER A O 1
ATOM 810 N N . GLU A 1 103 ? 43.963 4.503 -49.335 1.00 80.00 103 GLU A N 1
ATOM 811 C CA . GLU A 1 103 ? 45.267 3.844 -49.463 1.00 80.00 103 GLU A CA 1
ATOM 812 C C . GLU A 1 103 ? 45.500 3.302 -50.879 1.00 80.00 103 GLU A C 1
ATOM 814 O O . GLU A 1 103 ? 46.593 3.444 -51.430 1.00 80.00 103 GLU A O 1
ATOM 819 N N . GLY A 1 104 ? 44.475 2.709 -51.498 1.00 72.19 104 GLY A N 1
ATOM 820 C CA . GLY A 1 104 ? 44.521 2.231 -52.880 1.00 72.19 104 GLY A CA 1
ATOM 821 C C . GLY A 1 104 ? 44.764 3.360 -53.883 1.00 72.19 104 GLY A C 1
ATOM 822 O O . GLY A 1 104 ? 45.619 3.231 -54.758 1.00 72.19 104 GLY A O 1
ATOM 823 N N . VAL A 1 105 ? 44.078 4.494 -53.721 1.00 71.75 105 VAL A N 1
ATOM 824 C CA . VAL A 1 105 ? 44.308 5.708 -54.518 1.00 71.75 105 VAL A CA 1
ATOM 825 C C . VAL A 1 105 ? 45.692 6.286 -54.232 1.00 71.75 105 VAL A C 1
ATOM 827 O O . VAL A 1 105 ? 46.386 6.642 -55.174 1.00 71.75 105 VAL A O 1
ATOM 830 N N . GLY A 1 106 ? 46.151 6.312 -52.979 1.00 60.12 106 GLY A N 1
ATOM 831 C CA . GLY A 1 106 ? 47.504 6.744 -52.619 1.00 60.12 106 GLY A CA 1
ATOM 832 C C . GLY A 1 106 ? 48.597 5.888 -53.269 1.00 60.12 106 GLY A C 1
ATOM 833 O O . GLY A 1 106 ? 49.585 6.420 -53.771 1.00 60.12 106 GLY A O 1
ATOM 834 N N . ARG A 1 107 ? 48.398 4.567 -53.357 1.00 62.03 107 ARG A N 1
ATOM 835 C CA . ARG A 1 107 ? 49.306 3.647 -54.066 1.00 62.03 107 ARG A CA 1
ATOM 836 C C . ARG A 1 107 ? 49.222 3.769 -55.588 1.00 62.03 107 ARG A C 1
ATOM 838 O O . ARG A 1 107 ? 50.242 3.611 -56.246 1.00 62.03 107 ARG A O 1
ATOM 845 N N . ALA A 1 108 ? 48.048 4.057 -56.151 1.00 59.34 108 ALA A N 1
ATOM 846 C CA . ALA A 1 108 ? 47.859 4.246 -57.593 1.00 59.34 108 ALA A CA 1
ATOM 847 C C . ALA A 1 108 ? 48.297 5.640 -58.085 1.00 59.34 108 ALA A C 1
ATOM 849 O O . ALA A 1 108 ? 48.738 5.787 -59.222 1.00 59.34 108 ALA A O 1
ATOM 850 N N . ALA A 1 109 ? 48.211 6.656 -57.226 1.00 54.84 109 ALA A N 1
ATOM 851 C CA . ALA A 1 109 ? 48.672 8.017 -57.482 1.00 54.84 109 ALA A CA 1
ATOM 852 C C . ALA A 1 109 ? 50.150 8.219 -57.102 1.00 54.84 109 ALA A C 1
ATOM 854 O O . ALA A 1 109 ? 50.795 9.126 -57.622 1.00 54.84 109 ALA A O 1
ATOM 855 N N . GLY A 1 110 ? 50.720 7.355 -56.255 1.00 52.84 110 GLY A N 1
ATOM 856 C CA . GLY A 1 110 ? 52.144 7.348 -55.904 1.00 52.84 110 GLY A CA 1
ATOM 857 C C . GLY A 1 110 ? 53.093 7.347 -57.116 1.00 52.84 110 GLY A C 1
ATOM 858 O O . GLY A 1 110 ? 54.013 8.157 -57.133 1.00 52.84 110 GLY A O 1
ATOM 859 N N . PRO A 1 111 ? 52.859 6.541 -58.170 1.00 54.16 111 PRO A N 1
ATOM 860 C CA . PRO A 1 111 ? 53.648 6.577 -59.405 1.00 54.16 111 PRO A CA 1
ATOM 861 C C . PRO A 1 111 ? 53.424 7.829 -60.267 1.00 54.16 111 PRO A C 1
ATOM 863 O O . PRO A 1 111 ? 54.270 8.154 -61.094 1.00 54.16 111 PRO A O 1
ATOM 866 N N . VAL A 1 112 ? 52.295 8.528 -60.098 1.00 53.69 112 VAL A N 1
ATOM 867 C CA . VAL A 1 112 ? 51.970 9.757 -60.847 1.00 53.69 112 VAL A CA 1
ATOM 868 C C . VAL A 1 112 ? 52.613 10.983 -60.190 1.00 53.69 112 VAL A C 1
ATOM 870 O O . VAL A 1 112 ? 53.071 11.882 -60.891 1.00 53.69 112 VAL A O 1
ATOM 873 N N . PHE A 1 113 ? 52.709 11.002 -58.856 1.00 52.47 113 PHE A N 1
ATOM 874 C CA . PHE A 1 113 ? 53.319 12.100 -58.091 1.00 52.47 113 PHE A CA 1
ATOM 875 C C . PHE A 1 113 ? 54.776 11.856 -57.678 1.00 52.47 113 PHE A C 1
ATOM 877 O O . PHE A 1 113 ? 55.457 12.803 -57.289 1.00 52.47 113 PHE A O 1
ATOM 884 N N . ASN A 1 114 ? 55.286 10.627 -57.790 1.00 46.81 114 ASN A N 1
ATOM 885 C CA . ASN A 1 114 ? 56.689 10.300 -57.550 1.00 46.81 114 ASN A CA 1
ATOM 886 C C . ASN A 1 114 ? 57.330 9.705 -58.820 1.00 46.81 114 ASN A C 1
ATOM 888 O O . ASN A 1 114 ? 57.507 8.489 -58.917 1.00 46.81 114 ASN A O 1
ATOM 892 N N . PRO A 1 115 ? 57.689 10.543 -59.814 1.00 47.69 115 PRO A N 1
ATOM 893 C CA . PRO A 1 115 ? 58.359 10.111 -61.036 1.00 47.69 115 PRO A CA 1
ATOM 894 C C . PRO A 1 115 ? 59.845 9.848 -60.752 1.00 47.69 115 PRO A C 1
ATOM 896 O O . PRO A 1 115 ? 60.734 10.488 -61.313 1.00 47.69 115 PRO A O 1
ATOM 899 N N . SER A 1 116 ? 60.157 8.920 -59.852 1.00 52.25 116 SER A N 1
ATOM 900 C CA . SER A 1 116 ? 61.539 8.510 -59.628 1.00 52.25 116 SER A CA 1
ATOM 901 C C . SER A 1 116 ? 61.931 7.442 -60.655 1.00 52.25 116 SER A C 1
ATOM 903 O O . SER A 1 116 ? 61.565 6.276 -60.554 1.00 52.25 116 SER A O 1
ATOM 905 N N . SER A 1 117 ? 62.734 7.893 -61.632 1.00 50.31 117 SER A N 1
ATOM 906 C CA . SER A 1 117 ? 63.757 7.137 -62.390 1.00 50.31 117 SER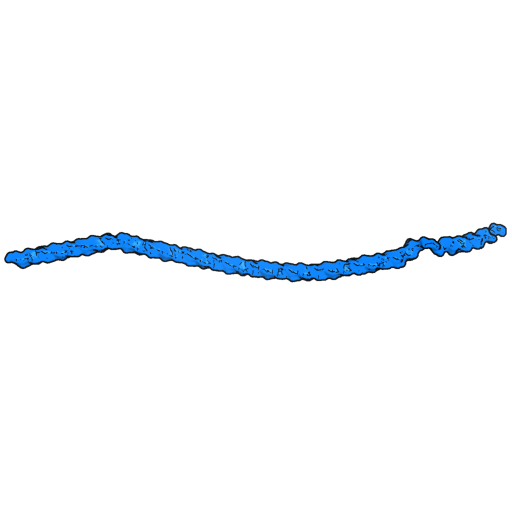 A CA 1
ATOM 907 C C . SER A 1 117 ? 63.551 6.775 -63.874 1.00 50.31 117 SER A C 1
ATOM 909 O O . SER A 1 117 ? 64.362 6.020 -64.404 1.00 50.31 117 SER A O 1
ATOM 911 N N . SER A 1 118 ? 62.587 7.335 -64.619 1.00 48.31 118 SER A N 1
ATOM 912 C CA . SER A 1 118 ? 62.534 7.075 -66.086 1.00 48.31 118 SER A CA 1
ATOM 913 C C . SER A 1 118 ? 62.246 8.252 -67.018 1.00 48.31 118 SER A C 1
ATOM 915 O O . SER A 1 118 ? 62.224 8.060 -68.229 1.00 48.31 118 SER A O 1
ATOM 917 N N . VAL A 1 119 ? 62.121 9.485 -66.518 1.00 49.44 119 VAL A N 1
ATOM 918 C CA . VAL A 1 119 ? 61.951 10.661 -67.403 1.00 49.44 119 VAL A CA 1
ATOM 919 C C . VAL A 1 119 ? 63.258 11.447 -67.595 1.00 49.44 119 VAL A C 1
ATOM 921 O O . VAL A 1 119 ? 63.428 12.154 -68.586 1.00 49.44 119 VAL A O 1
ATOM 924 N N . THR A 1 120 ? 64.253 11.264 -66.722 1.00 49.16 120 THR A N 1
ATOM 925 C CA . THR A 1 120 ? 65.546 11.969 -66.810 1.00 49.16 120 THR A CA 1
ATOM 926 C C . THR A 1 120 ? 66.439 11.479 -67.961 1.00 49.16 120 THR A C 1
ATOM 928 O O . THR A 1 120 ? 67.329 12.212 -68.394 1.00 49.16 120 THR A O 1
ATOM 931 N N . SER A 1 121 ? 66.216 10.270 -68.495 1.00 47.25 121 SER A N 1
ATOM 932 C CA . SER A 1 121 ? 66.991 9.736 -69.628 1.00 47.25 121 SER A CA 1
ATOM 933 C C . SER A 1 121 ? 66.527 10.286 -70.983 1.00 47.25 121 SER A C 1
ATOM 935 O O . SER A 1 121 ? 67.359 10.497 -71.865 1.00 47.25 121 SER A O 1
ATOM 937 N N . LEU A 1 122 ? 65.238 10.611 -71.137 1.00 51.22 122 LEU A N 1
ATOM 938 C CA . LEU A 1 122 ? 64.706 11.190 -72.376 1.00 51.22 122 LEU A CA 1
ATOM 939 C C . LEU A 1 122 ? 65.110 12.662 -72.546 1.00 51.22 122 LEU A C 1
ATOM 941 O O . LEU A 1 122 ? 65.523 13.057 -73.635 1.00 51.22 122 LEU A O 1
ATOM 945 N N . PHE A 1 123 ? 65.125 13.457 -71.471 1.00 53.09 123 PHE A N 1
ATOM 946 C CA . PHE A 1 123 ? 65.549 14.863 -71.553 1.00 53.09 123 PHE A CA 1
ATOM 947 C C . PHE A 1 123 ? 67.056 15.048 -71.809 1.00 53.09 123 PHE A C 1
ATOM 949 O O . PHE A 1 123 ? 67.451 16.026 -72.440 1.00 53.09 123 PHE A O 1
ATOM 956 N N . ARG A 1 124 ? 67.916 14.091 -71.423 1.00 51.44 124 ARG A N 1
ATOM 957 C CA . ARG A 1 124 ? 69.346 14.125 -71.800 1.00 51.44 124 ARG A CA 1
ATOM 958 C C . ARG A 1 124 ? 69.594 13.808 -73.279 1.00 51.44 124 ARG A C 1
ATOM 960 O O . ARG A 1 124 ? 70.573 14.303 -73.833 1.00 51.44 124 ARG A O 1
ATOM 967 N N . SER A 1 125 ? 68.719 13.037 -73.931 1.00 48.03 125 SER A N 1
ATOM 968 C CA . SER A 1 125 ? 68.856 12.711 -75.360 1.00 48.03 125 SER A CA 1
ATOM 969 C C . SER A 1 125 ? 68.543 13.909 -76.270 1.00 48.03 125 SER A C 1
ATOM 971 O O . SER A 1 125 ? 69.206 14.095 -77.291 1.00 48.03 125 SER A O 1
ATOM 973 N N . PHE A 1 126 ? 67.613 14.782 -75.867 1.00 49.94 126 PHE A N 1
ATOM 974 C CA . PHE A 1 126 ? 67.305 16.002 -76.623 1.00 49.94 126 PHE A CA 1
ATOM 975 C C . PHE A 1 126 ? 68.310 17.142 -76.387 1.00 49.94 126 PHE A C 1
ATOM 977 O O . PHE A 1 126 ? 68.588 17.891 -77.320 1.00 49.94 126 PHE A O 1
ATOM 984 N N . SER A 1 127 ? 68.943 17.236 -75.210 1.00 45.78 127 SER A N 1
ATOM 985 C CA . SER A 1 127 ? 69.957 18.277 -74.950 1.00 45.78 127 SER A CA 1
ATOM 986 C C . SER A 1 127 ? 71.311 18.037 -75.636 1.00 45.78 127 SER A C 1
ATOM 988 O O . SER A 1 127 ? 72.043 18.993 -75.875 1.00 45.78 127 SER A O 1
ATOM 990 N N . ILE A 1 128 ? 71.656 16.795 -76.003 1.00 49.59 128 ILE A N 1
ATOM 991 C CA . ILE A 1 128 ? 72.916 16.502 -76.719 1.00 49.59 128 ILE A CA 1
ATOM 992 C C . ILE A 1 128 ? 72.842 16.865 -78.211 1.00 49.59 128 ILE A C 1
ATOM 994 O O . ILE A 1 128 ? 73.853 17.256 -78.790 1.00 49.59 128 ILE A O 1
ATOM 998 N N . LYS A 1 129 ? 71.661 16.807 -78.842 1.00 45.66 129 LYS A N 1
ATOM 999 C CA . LYS A 1 129 ? 71.521 17.134 -80.274 1.00 45.66 129 LYS A CA 1
ATOM 1000 C C . LYS A 1 129 ? 71.429 18.633 -80.580 1.00 45.66 129 LYS A C 1
ATOM 1002 O O . LYS A 1 129 ? 71.696 19.015 -81.712 1.00 45.66 129 LYS A O 1
ATOM 1007 N N . VAL A 1 130 ? 71.117 19.486 -79.602 1.00 46.06 130 VAL A N 1
ATOM 1008 C CA . VAL A 1 130 ? 71.009 20.944 -79.822 1.00 46.06 130 VAL A CA 1
ATOM 1009 C C . VAL A 1 130 ? 72.361 21.666 -79.680 1.00 46.06 130 VAL A C 1
ATOM 1011 O O . VAL A 1 130 ? 72.536 22.743 -80.238 1.00 46.06 130 VAL A O 1
ATOM 1014 N N . CYS A 1 131 ? 73.368 21.058 -79.041 1.00 41.94 131 CYS A N 1
ATOM 1015 C CA . CYS A 1 131 ? 74.690 21.682 -78.870 1.00 41.94 131 CYS A CA 1
ATOM 1016 C C . CYS A 1 131 ? 75.677 21.430 -80.037 1.00 41.94 131 CYS A C 1
ATOM 1018 O O . CYS A 1 131 ? 76.788 21.950 -80.024 1.00 41.94 131 CYS A O 1
ATOM 1020 N N . ALA A 1 132 ? 75.296 20.653 -81.060 1.00 48.62 132 ALA A N 1
ATOM 1021 C CA . ALA A 1 132 ? 76.166 20.319 -82.198 1.00 48.62 132 ALA A CA 1
ATOM 1022 C C . ALA A 1 132 ? 75.984 21.222 -83.439 1.00 48.62 132 ALA A C 1
ATOM 1024 O O . ALA A 1 132 ? 76.635 20.983 -84.452 1.00 48.62 132 ALA A O 1
ATOM 1025 N N . THR A 1 133 ? 75.138 22.260 -83.374 1.00 46.72 133 THR A N 1
ATOM 1026 C CA . THR A 1 133 ? 74.813 23.114 -84.541 1.00 46.72 133 THR A CA 1
ATOM 1027 C C . THR A 1 133 ? 75.034 24.611 -84.298 1.00 46.72 133 THR A C 1
ATOM 1029 O O . THR A 1 133 ? 74.362 25.443 -84.894 1.00 46.72 133 THR A O 1
ATOM 1032 N N . CYS A 1 134 ? 75.994 24.957 -83.438 1.00 45.56 134 CYS A N 1
ATOM 1033 C CA . CYS A 1 134 ? 76.595 26.293 -83.398 1.00 45.56 134 CYS A CA 1
ATOM 1034 C C . CYS A 1 134 ? 78.118 26.153 -83.514 1.00 45.56 134 CYS A C 1
ATOM 1036 O O . CYS A 1 134 ? 78.835 26.147 -82.512 1.00 45.56 134 CYS A O 1
ATOM 1038 N N . ARG A 1 135 ? 78.600 26.003 -84.747 1.00 37.94 135 ARG A N 1
ATOM 1039 C CA . ARG A 1 135 ? 79.966 26.338 -85.146 1.00 37.94 135 ARG A CA 1
ATOM 1040 C C . ARG A 1 135 ? 79.923 26.995 -86.511 1.00 37.94 135 ARG A C 1
ATOM 1042 O O . ARG A 1 135 ? 79.152 26.486 -87.352 1.00 37.94 135 ARG A O 1
#

Secondary structure (DSSP, 8-state):
--HHHHHHHHHHHHHHHHHHHHHHHHHHHHHHHHHHHHHHHHHHHHHHHHHHHHHHHHHHHHHHHHHHHHHHHHHHHHHHHHHHHHHHHHHHHHHHHHHHHHHHHHHHHHHHH---SSSHHHHHHHHHHHTTS--

Organism: Phytophthora sojae (strain P6497) (NCBI:txid1094619)

pLDDT: mean 84.02, std 19.21, range [37.94, 98.5]

Radius of gyration: 58.25 Å; chains: 1; bounding box: 129×43×154 Å

Foldseek 3Di:
DVPVVVVVVVVVVVVVVVVVVVVVCVVCVVVVVVVVVVVVVVVVVVVVVVVVVVVVVVVVVVVVVVVVVVVVVVVVVVVVVVVVVVVVVVVVVVVVVVVVVVVVVCVVCVCVVDVPDDPVVVVVVVVVVVVPPDD